Protein AF-A0A536RW36-F1 (afdb_monomer_lite)

Sequence (41 aa):
MIGKAEFGRTGHKSTRVIFGAASLGGVTQKVADQTLEVLLR

Radius of gyration: 12.67 Å; chains: 1; bounding box: 29×20×25 Å

pLDDT: mean 92.77, std 4.98, range [74.81, 98.38]

Foldseek 3Di:
DFAWFQDPPVRDTDGPDDDDCPVVVPDDPVVVVVVVVVVVD

Secondary structure (DSSP, 8-state):
-PPEEEEGGGTEEEESS---GGGGGGS-HHHHHHHHHHHT-

Structure (mmCIF, N/CA/C/O backbone):
data_AF-A0A536RW36-F1
#
_entry.id   AF-A0A536RW36-F1
#
loop_
_atom_site.group_PDB
_atom_site.id
_atom_site.type_symbol
_atom_site.label_atom_id
_atom_site.label_alt_id
_atom_site.label_comp_id
_atom_site.label_asym_id
_atom_site.label_entity_id
_atom_site.label_seq_id
_atom_site.pdbx_PDB_ins_code
_atom_site.Cartn_x
_atom_site.Cartn_y
_atom_site.Cartn_z
_atom_site.occupancy
_atom_site.B_iso_or_equiv
_atom_site.auth_seq_id
_atom_site.auth_comp_id
_atom_site.auth_asym_id
_atom_site.auth_atom_id
_atom_site.pdbx_PDB_model_num
ATOM 1 N N . MET A 1 1 ? 1.352 -13.346 -5.649 1.00 74.81 1 MET A N 1
ATOM 2 C CA . MET A 1 1 ? 2.664 -12.692 -5.504 1.00 74.81 1 MET A CA 1
ATOM 3 C C . MET A 1 1 ? 2.909 -11.786 -6.708 1.00 74.81 1 MET A C 1
ATOM 5 O O . MET A 1 1 ? 2.913 -12.274 -7.835 1.00 74.81 1 MET A O 1
ATOM 9 N N . ILE 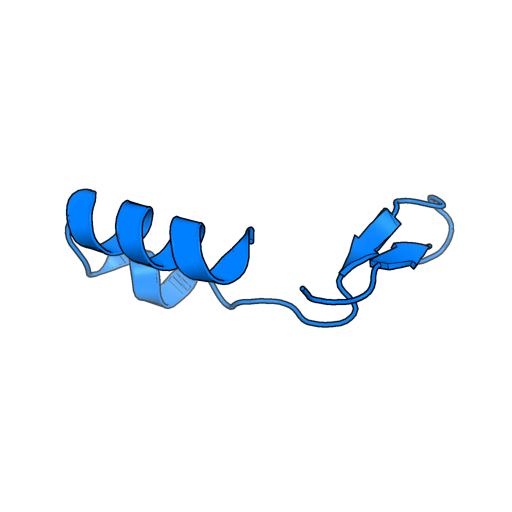A 1 2 ? 3.027 -10.472 -6.500 1.00 83.56 2 ILE A N 1
ATOM 10 C CA . ILE A 1 2 ? 3.231 -9.496 -7.587 1.00 83.56 2 ILE A CA 1
ATOM 11 C C . ILE A 1 2 ? 4.720 -9.436 -7.947 1.00 83.56 2 ILE A C 1
ATOM 13 O O . ILE A 1 2 ? 5.572 -9.268 -7.076 1.00 83.56 2 ILE A O 1
ATOM 17 N N . GLY A 1 3 ? 5.042 -9.548 -9.238 1.00 88.94 3 GLY A N 1
ATOM 18 C CA . GLY A 1 3 ? 6.422 -9.468 -9.721 1.00 88.94 3 GLY A CA 1
ATOM 19 C C . GLY A 1 3 ? 7.080 -8.110 -9.435 1.00 88.94 3 GLY A C 1
ATOM 20 O O . GLY A 1 3 ? 6.449 -7.055 -9.579 1.00 88.94 3 GLY A O 1
ATOM 21 N N . LYS A 1 4 ? 8.365 -8.144 -9.059 1.00 92.25 4 LYS A N 1
ATOM 22 C CA . LYS A 1 4 ? 9.197 -6.953 -8.824 1.00 92.25 4 LYS A CA 1
ATOM 23 C C . LYS A 1 4 ? 10.153 -6.691 -9.989 1.00 92.25 4 LYS A C 1
ATOM 25 O O . LYS A 1 4 ? 10.647 -7.628 -10.610 1.00 92.25 4 LYS A O 1
ATOM 30 N N . ALA A 1 5 ? 10.439 -5.421 -10.248 1.00 93.81 5 ALA A N 1
ATOM 31 C CA . ALA A 1 5 ? 11.424 -4.958 -11.221 1.00 93.81 5 ALA A CA 1
ATOM 32 C C . ALA A 1 5 ? 12.130 -3.697 -10.701 1.00 93.81 5 ALA A C 1
ATOM 34 O O . ALA A 1 5 ? 11.677 -3.079 -9.737 1.00 93.81 5 ALA A O 1
ATOM 35 N N . GLU A 1 6 ? 13.240 -3.317 -11.327 1.00 95.50 6 GLU A N 1
ATOM 36 C CA . GLU A 1 6 ? 13.922 -2.063 -11.006 1.00 95.50 6 GLU A CA 1
ATOM 37 C C . GLU A 1 6 ? 13.055 -0.854 -11.376 1.00 95.50 6 GLU A C 1
ATOM 39 O O . GLU A 1 6 ? 12.428 -0.811 -12.438 1.00 95.50 6 GLU A O 1
ATOM 44 N N . PHE A 1 7 ? 13.016 0.128 -10.478 1.00 91.75 7 PHE A N 1
ATOM 45 C CA . PHE A 1 7 ? 12.261 1.357 -10.640 1.00 91.75 7 PHE A CA 1
ATOM 46 C C . PHE A 1 7 ? 13.189 2.524 -10.974 1.00 91.75 7 PHE A C 1
ATOM 48 O O . PHE A 1 7 ? 13.977 2.982 -10.145 1.00 91.75 7 PHE A O 1
ATOM 55 N N . GLY A 1 8 ? 13.058 3.034 -12.199 1.00 89.00 8 GLY A N 1
ATOM 56 C CA . GLY A 1 8 ? 13.786 4.212 -12.659 1.00 89.00 8 GLY A CA 1
ATOM 57 C C . GLY A 1 8 ? 15.307 4.060 -12.562 1.00 89.00 8 GLY A C 1
ATOM 58 O O . GLY A 1 8 ? 15.859 2.977 -12.719 1.00 89.00 8 GLY A O 1
ATOM 59 N N . ARG A 1 9 ? 15.995 5.179 -12.312 1.00 94.31 9 ARG A N 1
ATOM 60 C CA . ARG A 1 9 ? 17.468 5.246 -12.268 1.00 94.31 9 ARG A CA 1
ATOM 61 C C . ARG A 1 9 ? 18.069 4.850 -10.915 1.00 94.31 9 ARG A C 1
ATOM 63 O O . ARG A 1 9 ? 19.285 4.771 -10.811 1.00 94.31 9 ARG A O 1
ATOM 70 N N . THR A 1 10 ? 17.246 4.642 -9.883 1.00 93.88 10 THR A N 1
ATOM 71 C CA . THR A 1 10 ? 17.724 4.263 -8.541 1.00 93.88 10 THR A CA 1
ATOM 72 C C . THR A 1 10 ? 17.968 2.761 -8.410 1.00 93.88 10 THR A C 1
ATOM 74 O O . THR A 1 10 ? 18.546 2.332 -7.416 1.00 93.88 10 THR A O 1
ATOM 77 N N . GLY A 1 11 ? 17.501 1.953 -9.371 1.00 93.62 11 GLY A N 1
ATOM 78 C CA . GLY A 1 11 ? 17.598 0.492 -9.312 1.00 93.62 11 GLY A CA 1
ATOM 79 C C . GLY A 1 11 ? 16.738 -0.136 -8.209 1.00 93.62 11 GLY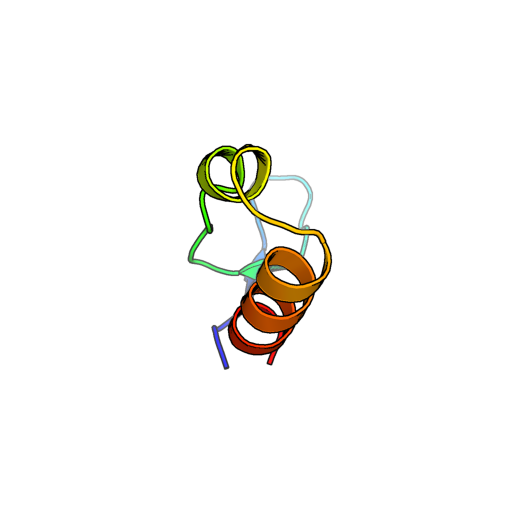 A C 1
ATOM 80 O O . GLY A 1 11 ? 16.870 -1.322 -7.913 1.00 93.62 11 GLY A O 1
ATOM 81 N N . HIS A 1 12 ? 15.851 0.635 -7.569 1.00 95.56 12 HIS A N 1
ATOM 82 C CA . HIS A 1 12 ? 15.054 0.127 -6.458 1.00 95.56 12 HIS A CA 1
ATOM 83 C C . HIS A 1 12 ? 14.088 -0.964 -6.938 1.00 95.56 12 HIS A C 1
ATOM 85 O O . HIS A 1 12 ? 13.284 -0.725 -7.838 1.00 95.56 12 HIS A O 1
ATOM 91 N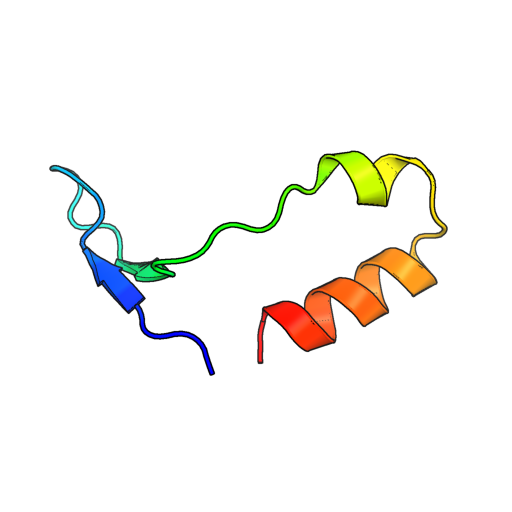 N . LYS A 1 13 ? 14.137 -2.160 -6.337 1.00 94.38 13 LYS A N 1
ATOM 92 C CA . LYS A 1 13 ? 13.236 -3.266 -6.696 1.00 94.38 13 LYS A CA 1
ATOM 93 C C . LYS A 1 13 ? 11.836 -3.039 -6.127 1.00 94.38 13 LYS A C 1
ATOM 95 O O . LYS A 1 13 ? 11.575 -3.367 -4.972 1.00 94.38 13 LYS A O 1
ATOM 100 N N . SER A 1 14 ? 10.929 -2.553 -6.968 1.00 92.62 14 SER A N 1
ATOM 101 C CA . SER A 1 14 ? 9.528 -2.300 -6.623 1.00 92.62 14 SER A CA 1
ATOM 102 C C . SER A 1 14 ? 8.577 -3.231 -7.376 1.00 92.62 14 SER A C 1
ATOM 104 O O . SER A 1 14 ? 8.946 -3.822 -8.393 1.00 92.62 14 SER A O 1
ATOM 106 N N . THR A 1 15 ? 7.345 -3.380 -6.892 1.00 91.75 15 THR A N 1
ATOM 107 C CA . THR A 1 15 ? 6.276 -4.058 -7.638 1.00 91.75 15 THR A CA 1
ATOM 108 C C . THR A 1 15 ? 5.878 -3.241 -8.867 1.00 91.75 15 THR A C 1
ATOM 110 O O . THR A 1 15 ? 5.940 -2.014 -8.871 1.00 91.75 15 THR A O 1
ATOM 113 N N . ARG A 1 16 ? 5.426 -3.918 -9.930 1.00 88.50 16 ARG A N 1
ATOM 114 C CA . ARG A 1 16 ? 4.881 -3.246 -11.130 1.00 88.50 16 ARG A CA 1
ATOM 115 C C . ARG A 1 16 ? 3.519 -2.575 -10.895 1.00 8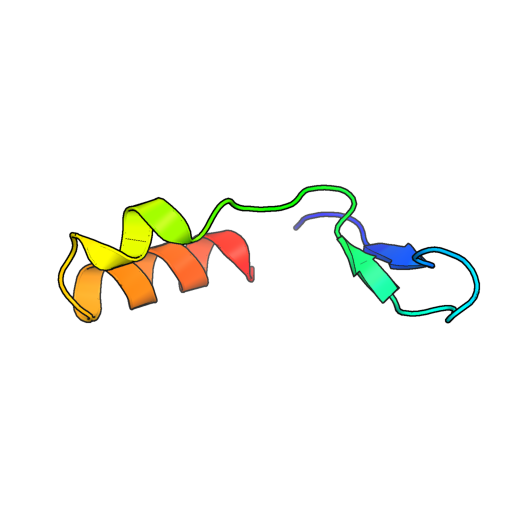8.50 16 ARG A C 1
ATOM 117 O O . ARG A 1 16 ? 3.091 -1.782 -11.725 1.00 88.50 16 ARG A O 1
ATOM 124 N N . VAL A 1 17 ? 2.848 -2.910 -9.794 1.00 89.00 17 VAL A N 1
ATOM 125 C CA . VAL A 1 17 ? 1.522 -2.408 -9.409 1.00 89.00 17 VAL A CA 1
ATOM 126 C C . VAL A 1 17 ? 1.640 -1.661 -8.083 1.00 89.00 17 VAL A C 1
ATOM 128 O O . VAL A 1 17 ? 2.391 -2.089 -7.204 1.00 89.00 17 VAL A O 1
ATOM 131 N N . ILE A 1 18 ? 0.896 -0.563 -7.949 1.00 89.38 18 ILE A N 1
ATOM 132 C CA . ILE A 1 18 ? 0.844 0.283 -6.752 1.00 89.38 18 ILE A CA 1
ATOM 133 C C . ILE A 1 18 ? -0.572 0.231 -6.174 1.00 89.38 18 ILE A C 1
ATOM 135 O O . ILE A 1 18 ? -1.550 0.248 -6.919 1.00 89.38 18 ILE A O 1
ATOM 139 N N . PHE A 1 19 ? -0.672 0.204 -4.846 1.00 91.38 19 PHE A N 1
ATOM 140 C CA . PHE A 1 19 ? -1.929 0.350 -4.118 1.00 91.38 19 PHE A CA 1
ATOM 141 C C . PHE A 1 19 ? -2.061 1.775 -3.563 1.00 91.38 19 PHE A C 1
ATOM 143 O O . PHE A 1 19 ? -1.160 2.272 -2.886 1.00 91.38 19 PHE A O 1
ATOM 150 N N . GLY A 1 20 ? -3.182 2.442 -3.844 1.00 93.88 20 GLY A N 1
ATOM 151 C CA . GLY A 1 20 ? -3.458 3.791 -3.351 1.00 93.88 20 GLY A CA 1
ATOM 152 C C . GLY A 1 20 ? -3.887 3.787 -1.883 1.00 93.88 20 GLY A C 1
ATOM 153 O O . GLY A 1 20 ? -5.059 3.594 -1.587 1.00 93.88 20 GLY A O 1
ATOM 154 N N . ALA A 1 21 ? -2.959 4.058 -0.963 1.00 94.62 21 ALA A N 1
ATOM 155 C CA . ALA A 1 21 ? -3.204 3.966 0.482 1.00 94.62 21 ALA A CA 1
ATOM 156 C C . ALA A 1 21 ? -4.171 5.022 1.064 1.00 94.62 21 ALA A C 1
ATOM 158 O O . ALA A 1 21 ? -4.543 4.914 2.229 1.00 94.62 21 ALA A O 1
ATOM 159 N N . ALA A 1 22 ? -4.618 6.017 0.285 1.00 96.69 22 ALA A N 1
ATOM 160 C CA . ALA A 1 22 ? -5.551 7.048 0.757 1.00 96.69 22 ALA A CA 1
ATOM 161 C C . ALA A 1 22 ? -6.861 6.460 1.317 1.00 96.69 22 ALA A C 1
ATOM 163 O O . ALA A 1 22 ? -7.400 6.978 2.293 1.00 96.69 22 ALA A O 1
ATOM 164 N N . SER A 1 23 ? -7.339 5.340 0.760 1.00 92.00 23 SER A N 1
ATOM 165 C CA . SER A 1 23 ? -8.535 4.646 1.255 1.00 92.00 23 SER A CA 1
ATOM 166 C C . SER A 1 23 ? -8.364 4.058 2.660 1.00 92.00 23 SER A C 1
ATOM 168 O O . SER A 1 23 ? -9.359 3.813 3.337 1.00 92.00 23 SER A O 1
ATOM 170 N N . LEU A 1 24 ? -7.125 3.838 3.118 1.00 96.25 24 LEU A N 1
ATOM 171 C CA . LEU A 1 24 ? -6.847 3.296 4.450 1.00 96.25 24 LEU A CA 1
ATOM 172 C C . LEU A 1 24 ? -7.028 4.339 5.563 1.00 96.25 24 LEU A C 1
ATOM 174 O O . LEU A 1 24 ? -7.212 3.967 6.715 1.00 96.25 24 LEU A O 1
ATOM 178 N N . GLY A 1 25 ? -7.026 5.637 5.241 1.00 97.06 25 GLY A N 1
ATOM 179 C CA . GLY A 1 25 ? -7.207 6.695 6.243 1.00 97.06 25 GLY A CA 1
ATOM 180 C C . GLY A 1 25 ? -8.608 6.734 6.867 1.00 97.06 25 GLY A C 1
ATOM 181 O O . GLY A 1 25 ? -8.783 7.310 7.935 1.00 97.06 25 GLY A O 1
ATOM 182 N N . GLY A 1 26 ? -9.602 6.123 6.212 1.00 96.81 26 GLY A N 1
ATOM 183 C CA . GLY A 1 26 ? -10.992 6.084 6.678 1.00 96.81 26 GLY A CA 1
ATOM 184 C C . GLY A 1 26 ? -11.389 4.805 7.416 1.00 96.81 26 GLY A C 1
ATOM 185 O O . GLY A 1 26 ? -12.560 4.653 7.756 1.00 96.81 26 GLY A O 1
ATOM 186 N N . VAL A 1 27 ? -10.465 3.862 7.626 1.00 97.69 27 VAL A N 1
ATOM 187 C CA . VAL A 1 27 ? -10.771 2.554 8.226 1.00 97.69 27 VAL A CA 1
ATOM 188 C C . VAL A 1 27 ? -10.034 2.356 9.548 1.00 97.69 27 VAL A C 1
ATOM 190 O O . VAL A 1 27 ? -9.103 3.081 9.886 1.00 97.69 27 VAL A O 1
ATOM 193 N N . THR A 1 28 ? -10.458 1.356 10.321 1.00 98.38 28 THR A N 1
ATOM 194 C CA . THR A 1 28 ? -9.762 0.994 11.564 1.00 98.38 28 THR A CA 1
ATOM 195 C C . THR A 1 28 ? -8.382 0.404 11.271 1.00 98.38 28 THR A C 1
ATOM 197 O O . THR A 1 28 ? -8.186 -0.228 10.231 1.00 98.38 28 THR A O 1
ATOM 200 N N . GLN A 1 29 ? -7.456 0.517 12.230 1.00 97.81 29 GLN A N 1
ATOM 201 C CA . GLN A 1 29 ? -6.125 -0.099 12.146 1.00 97.81 29 GLN A CA 1
ATOM 202 C C . GLN A 1 29 ? -6.205 -1.584 11.762 1.00 97.81 29 GLN A C 1
ATOM 204 O O . GLN A 1 29 ? -5.521 -2.021 10.846 1.00 97.81 29 GLN A O 1
ATOM 209 N N .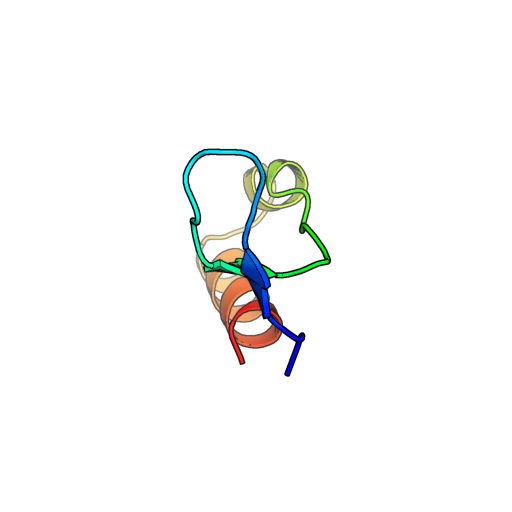 LYS A 1 30 ? -7.125 -2.337 12.381 1.00 98.38 30 LYS A N 1
ATOM 210 C CA . LYS A 1 30 ? -7.338 -3.760 12.084 1.00 98.38 30 LYS A CA 1
ATOM 211 C C . LYS A 1 30 ? -7.646 -4.011 10.604 1.00 98.38 30 LYS A C 1
ATOM 213 O O . LYS A 1 30 ? -7.119 -4.954 10.024 1.00 98.38 30 LYS A O 1
ATOM 218 N N . VAL A 1 31 ? -8.495 -3.183 9.991 1.00 97.94 31 VAL A N 1
ATOM 219 C CA . VAL A 1 31 ? -8.838 -3.312 8.564 1.00 97.94 31 VAL A CA 1
ATOM 220 C C . VAL A 1 31 ? -7.640 -2.950 7.686 1.00 97.94 31 VAL A C 1
ATOM 222 O O . VAL A 1 31 ? -7.392 -3.625 6.684 1.00 97.94 31 VAL A O 1
ATOM 225 N N . ALA A 1 32 ? -6.878 -1.921 8.062 1.00 97.69 32 ALA A N 1
ATOM 226 C CA . ALA A 1 32 ? -5.655 -1.559 7.357 1.00 97.69 32 ALA A CA 1
ATOM 227 C C . ALA A 1 32 ? -4.629 -2.705 7.395 1.00 97.69 32 ALA A C 1
ATOM 229 O O . ALA A 1 32 ? -4.124 -3.095 6.343 1.00 97.69 32 ALA A O 1
ATOM 230 N N . ASP A 1 33 ? -4.404 -3.312 8.562 1.00 97.31 33 ASP A N 1
ATOM 231 C CA . ASP A 1 33 ? -3.465 -4.425 8.743 1.00 97.31 33 ASP A CA 1
ATOM 232 C C . ASP A 1 33 ? -3.858 -5.641 7.893 1.00 97.31 33 ASP A C 1
ATOM 234 O O . ASP A 1 33 ? -3.036 -6.178 7.150 1.00 97.31 33 ASP A O 1
ATOM 238 N N . GLN A 1 34 ? -5.138 -6.026 7.925 1.00 96.81 34 GLN A N 1
ATOM 239 C CA . GLN A 1 34 ? -5.663 -7.123 7.105 1.00 96.81 34 GLN A CA 1
ATOM 240 C C . GLN A 1 34 ? -5.513 -6.847 5.603 1.00 96.81 34 GLN A C 1
ATOM 242 O O . GLN A 1 34 ? -5.222 -7.753 4.823 1.00 96.81 34 GLN A O 1
ATOM 247 N N . THR A 1 35 ? -5.687 -5.592 5.185 1.00 95.69 35 THR A N 1
ATOM 248 C CA . THR A 1 35 ? -5.498 -5.195 3.784 1.00 95.69 35 THR A CA 1
ATOM 249 C C . THR A 1 35 ? -4.032 -5.315 3.373 1.00 95.69 35 THR A C 1
ATOM 251 O O . THR A 1 35 ? -3.732 -5.879 2.320 1.00 95.69 35 THR A O 1
ATOM 254 N N . LEU A 1 36 ? -3.104 -4.831 4.205 1.00 93.75 36 LEU A N 1
ATOM 255 C CA . LEU A 1 36 ? -1.669 -4.934 3.934 1.00 93.75 36 LEU A CA 1
ATOM 256 C C . LEU A 1 36 ? -1.200 -6.389 3.881 1.00 93.75 36 LEU A C 1
ATOM 258 O O . LEU A 1 36 ? -0.366 -6.722 3.043 1.00 93.75 36 LEU A O 1
ATOM 262 N N . GLU A 1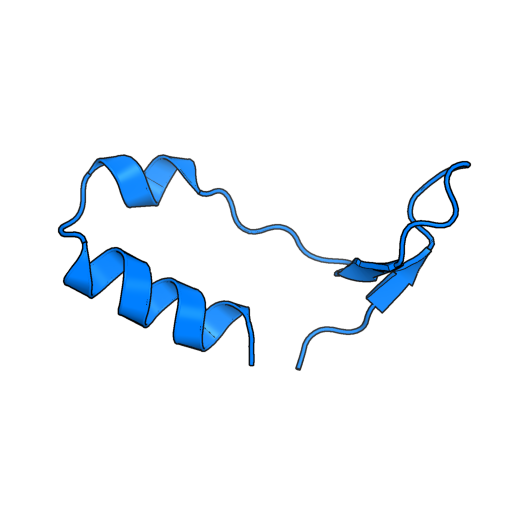 37 ? -1.774 -7.267 4.702 1.00 94.31 37 GLU A N 1
ATOM 263 C CA . GLU A 1 37 ? -1.472 -8.696 4.656 1.00 94.31 37 GLU A CA 1
ATOM 264 C C . GLU A 1 37 ? -1.793 -9.310 3.284 1.00 94.31 37 GLU A C 1
ATOM 266 O O . GLU A 1 37 ? -1.018 -10.115 2.777 1.00 94.31 37 GLU A O 1
ATOM 271 N N . VAL A 1 38 ? -2.886 -8.905 2.632 1.00 91.12 38 VAL A N 1
ATOM 272 C CA . VAL A 1 38 ? -3.210 -9.366 1.271 1.00 91.12 38 VAL A CA 1
ATOM 273 C C . VAL A 1 38 ? -2.232 -8.799 0.239 1.00 91.12 38 VAL A C 1
ATOM 275 O O . VAL A 1 38 ? -1.809 -9.514 -0.668 1.00 91.12 38 VAL A O 1
ATOM 278 N N . LEU A 1 39 ? -1.872 -7.519 0.365 1.00 89.50 39 LEU A N 1
ATOM 279 C CA . LEU A 1 39 ? -1.051 -6.806 -0.619 1.00 89.50 39 LEU A CA 1
ATOM 280 C C . LEU A 1 39 ? 0.432 -7.202 -0.588 1.00 89.50 39 LEU A C 1
ATOM 282 O O . LEU A 1 39 ? 1.105 -7.109 -1.614 1.00 89.50 39 LEU A O 1
ATOM 286 N N . LEU A 1 40 ? 0.945 -7.601 0.578 1.00 86.44 40 LEU A N 1
ATOM 287 C CA . LEU A 1 40 ? 2.369 -7.872 0.802 1.00 86.44 40 LEU A CA 1
ATOM 288 C C . LEU A 1 40 ? 2.743 -9.365 0.730 1.00 86.44 40 LEU A C 1
ATOM 290 O O . LEU A 1 40 ? 3.920 -9.691 0.889 1.00 86.44 40 LEU A O 1
ATOM 294 N N . ARG A 1 41 ? 1.773 -10.250 0.465 1.00 79.56 41 ARG A N 1
ATOM 295 C CA . ARG A 1 41 ? 1.979 -11.688 0.200 1.00 79.56 41 ARG A CA 1
ATOM 296 C C . ARG A 1 41 ? 2.501 -11.970 -1.217 1.00 79.56 41 ARG A C 1
ATOM 298 O O . ARG A 1 41 ? 3.399 -12.829 -1.335 1.00 79.56 41 ARG A O 1
#